Protein AF-A0A453KJK3-F1 (afdb_monomer_lite)

Organism: Aegilops tauschii subsp. strangulata (NCBI:txid200361)

Radius of gyration: 23.53 Å; chains: 1; bounding box: 51×12×73 Å

InterPro domains:
  IPR005513 Late embryogenesis abundant protein, LEA_1 subgroup [PF03760] (10-77)

Foldseek 3Di:
DPPPVVVVLVVVLVVQLVVLVVVLVVQLVVLVVQLVVQCVVCVVPVVSNVVSVVSSVVSNVVSVVSSVVSNVVSVVVSVVVVVVVVVVVVVVVVVVVPPD

Secondary structure (DSSP, 8-state):
--HHHHHHHHHHHHHHHHHHHHHHHHHHHHHHHHHHHHHHHTTT-HHHHHHHHHHHHHHHHHHHHHHHHHHHHHHHHHHHHHHHHHHHHHHHHTTSSS--

Sequence (100 aa):
MQGGESAAGAAKEAGANLGASAWAGKEKTMAAVQEQVEKAKAHDDPAAQAEAEARKEERVIEVEAAKQDAYRHNAAVAKDGRAAAVVKDEKEAAADDEEE

pLDDT: mean 75.15, std 15.57, range [41.44, 93.69]

Structure (mmCIF, N/CA/C/O backbone):
data_AF-A0A453KJK3-F1
#
_entry.id   AF-A0A453KJK3-F1
#
loop_
_atom_site.group_PDB
_atom_site.id
_atom_site.type_symbol
_atom_site.label_atom_id
_atom_site.label_alt_id
_atom_site.label_comp_id
_atom_site.label_asym_id
_atom_site.label_entity_id
_atom_site.label_seq_id
_atom_site.pdbx_PDB_ins_code
_atom_site.Cartn_x
_atom_site.Cartn_y
_atom_site.Cartn_z
_atom_site.occupancy
_atom_site.B_iso_or_equiv
_atom_site.auth_seq_id
_atom_site.auth_comp_id
_atom_site.auth_asym_id
_atom_site.auth_atom_id
_atom_site.pdbx_PDB_model_num
ATOM 1 N N . MET A 1 1 ? 31.753 -3.334 -26.687 1.00 41.44 1 MET A N 1
ATOM 2 C CA . MET A 1 1 ? 31.589 -3.180 -25.222 1.00 41.44 1 MET A CA 1
ATOM 3 C C . MET A 1 1 ? 30.090 -3.104 -24.925 1.00 41.44 1 MET A C 1
ATOM 5 O O . MET A 1 1 ? 29.557 -2.017 -24.913 1.00 41.44 1 MET A O 1
ATOM 9 N N . GLN A 1 2 ? 29.392 -4.236 -24.754 1.00 47.16 2 GLN A N 1
ATOM 10 C CA . GLN A 1 2 ? 27.909 -4.297 -24.718 1.00 47.16 2 GLN A CA 1
ATOM 11 C C . GLN A 1 2 ? 27.319 -4.385 -23.287 1.00 47.16 2 GLN A C 1
ATOM 13 O O . GLN A 1 2 ? 26.112 -4.494 -23.087 1.00 47.16 2 GLN A O 1
ATOM 18 N N . GLY A 1 3 ? 28.178 -4.362 -22.258 1.00 46.53 3 GLY A N 1
ATOM 19 C CA . GLY A 1 3 ? 27.774 -4.520 -20.853 1.00 46.53 3 GLY A CA 1
ATOM 20 C C . GLY A 1 3 ? 27.314 -3.233 -20.155 1.00 46.53 3 GLY A C 1
ATOM 21 O O . GLY A 1 3 ? 26.678 -3.315 -19.107 1.00 46.53 3 GLY A O 1
ATOM 22 N N . GLY A 1 4 ? 27.613 -2.053 -20.714 1.00 46.50 4 GLY A N 1
ATOM 23 C CA . GLY A 1 4 ? 27.320 -0.757 -20.085 1.00 46.50 4 GLY A CA 1
ATOM 24 C C . GLY A 1 4 ? 25.846 -0.347 -20.169 1.00 46.50 4 GLY A C 1
ATOM 25 O O . GLY A 1 4 ? 25.252 0.043 -19.165 1.00 46.50 4 GLY A O 1
ATOM 26 N N . GLU A 1 5 ? 25.224 -0.500 -21.339 1.00 51.28 5 GLU A N 1
ATOM 27 C CA . GLU A 1 5 ? 23.823 -0.104 -21.565 1.00 51.28 5 GLU A CA 1
ATOM 28 C C . GLU A 1 5 ? 22.823 -0.996 -20.817 1.00 51.28 5 GLU A C 1
ATOM 30 O O . GLU A 1 5 ? 21.809 -0.513 -20.309 1.00 51.28 5 GLU A O 1
ATOM 35 N N . SER A 1 6 ? 23.148 -2.282 -20.648 1.00 55.59 6 SER A N 1
ATOM 36 C CA . SER A 1 6 ? 22.312 -3.226 -19.891 1.00 55.59 6 SER A CA 1
ATOM 37 C C . SER A 1 6 ? 22.253 -2.884 -18.394 1.00 55.59 6 SER A C 1
ATOM 39 O O . SER A 1 6 ? 21.204 -3.020 -17.764 1.00 55.59 6 SER A O 1
ATOM 41 N N . ALA A 1 7 ? 23.355 -2.390 -17.818 1.00 57.00 7 ALA A N 1
ATOM 42 C CA . ALA A 1 7 ? 23.410 -1.986 -16.413 1.00 57.00 7 ALA A CA 1
ATOM 43 C C . ALA A 1 7 ? 22.652 -0.671 -16.150 1.00 57.00 7 ALA A C 1
ATOM 45 O O . ALA A 1 7 ? 21.957 -0.545 -15.140 1.00 57.00 7 ALA A O 1
ATOM 46 N N . ALA A 1 8 ? 22.734 0.292 -17.073 1.00 58.00 8 ALA A N 1
ATOM 47 C CA . ALA A 1 8 ? 22.003 1.556 -16.979 1.00 58.00 8 ALA A CA 1
ATOM 48 C C . ALA A 1 8 ? 20.478 1.368 -17.130 1.00 58.00 8 ALA A C 1
ATOM 50 O O . ALA A 1 8 ? 19.706 1.994 -16.399 1.00 58.00 8 ALA A O 1
ATOM 51 N N . GLY A 1 9 ? 20.039 0.469 -18.021 1.00 59.50 9 GLY A N 1
ATOM 52 C CA . GLY A 1 9 ? 18.629 0.083 -18.159 1.00 59.50 9 GLY A CA 1
ATOM 53 C C . GLY A 1 9 ? 18.063 -0.553 -16.885 1.00 59.50 9 GLY A C 1
ATOM 54 O O . GLY A 1 9 ? 17.039 -0.098 -16.372 1.00 59.50 9 GLY A O 1
ATOM 55 N N . ALA A 1 10 ? 18.793 -1.509 -16.301 1.00 60.16 10 ALA A N 1
ATOM 56 C CA . ALA A 1 10 ? 18.405 -2.166 -15.052 1.00 60.16 10 ALA A CA 1
ATOM 57 C C . ALA A 1 10 ? 18.310 -1.188 -13.864 1.00 60.16 10 ALA A C 1
ATOM 59 O O . ALA A 1 10 ? 17.399 -1.291 -13.042 1.00 60.16 10 ALA A O 1
ATOM 60 N N . ALA A 1 11 ? 19.208 -0.200 -13.783 1.00 59.81 11 ALA A N 1
ATOM 61 C CA . ALA A 1 11 ? 19.157 0.839 -12.753 1.00 59.81 11 ALA A CA 1
ATOM 62 C C . ALA A 1 11 ? 17.925 1.757 -12.897 1.00 59.81 11 ALA A C 1
ATOM 64 O O . ALA A 1 11 ? 17.313 2.137 -11.895 1.00 59.81 11 ALA A O 1
ATOM 65 N N . LYS A 1 12 ? 17.523 2.082 -14.134 1.00 64.31 12 LYS A N 1
ATOM 66 C CA . LYS A 1 12 ? 16.337 2.905 -14.421 1.00 64.31 12 LYS A CA 1
ATOM 67 C C . LYS A 1 12 ? 15.036 2.182 -14.058 1.00 64.31 12 LYS A C 1
ATOM 69 O O . LYS A 1 12 ? 14.166 2.775 -13.419 1.00 64.31 12 LYS A O 1
ATOM 74 N N . GLU A 1 13 ? 14.928 0.898 -14.398 1.00 64.31 13 GLU A N 1
ATOM 75 C CA . GLU A 1 13 ? 13.793 0.050 -14.005 1.00 64.31 13 GLU A CA 1
ATOM 76 C C . GLU A 1 13 ? 13.730 -0.164 -12.486 1.00 64.31 13 GLU A C 1
ATOM 78 O O . GLU A 1 13 ? 12.655 -0.071 -11.888 1.00 64.31 13 GLU A O 1
ATOM 83 N N . ALA A 1 14 ? 14.876 -0.386 -11.832 1.00 62.56 14 ALA A N 1
ATOM 84 C CA . ALA A 1 14 ? 14.945 -0.506 -10.378 1.00 62.56 14 ALA A CA 1
ATOM 85 C C . ALA A 1 14 ? 14.470 0.780 -9.677 1.00 62.56 14 ALA A C 1
ATOM 87 O O . ALA A 1 14 ? 13.676 0.706 -8.740 1.00 62.56 14 ALA A O 1
ATOM 88 N N . GLY A 1 15 ? 14.878 1.959 -10.162 1.00 63.53 15 GLY A N 1
ATOM 89 C CA . GLY A 1 15 ? 14.425 3.251 -9.636 1.00 63.53 15 GLY A CA 1
ATOM 90 C C . GLY A 1 15 ? 12.912 3.468 -9.759 1.00 63.53 15 GLY A C 1
ATOM 91 O O . GLY A 1 15 ? 12.265 3.871 -8.791 1.00 63.53 15 GLY A O 1
ATOM 92 N N . ALA A 1 16 ? 12.324 3.139 -10.913 1.00 67.69 16 ALA A N 1
ATOM 93 C CA . ALA A 1 16 ? 10.881 3.266 -11.135 1.00 67.69 16 ALA A CA 1
ATOM 94 C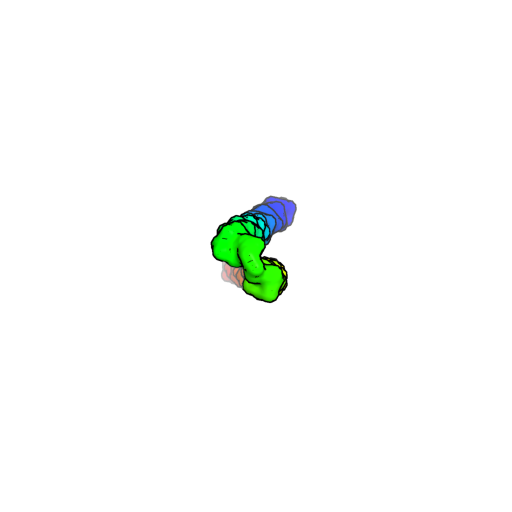 C . ALA A 1 16 ? 10.062 2.329 -10.220 1.00 67.69 16 ALA A C 1
ATOM 96 O O . ALA A 1 16 ? 9.045 2.726 -9.646 1.00 67.69 16 ALA A O 1
ATOM 97 N N . ASN A 1 17 ? 10.544 1.103 -10.009 1.00 71.38 17 ASN A N 1
ATOM 98 C CA . ASN A 1 17 ? 9.909 0.122 -9.126 1.00 71.38 17 ASN A CA 1
ATOM 99 C C . ASN A 1 17 ? 10.064 0.464 -7.629 1.00 71.38 17 ASN A C 1
ATOM 101 O O . ASN A 1 17 ? 9.167 0.185 -6.824 1.00 71.38 17 ASN A O 1
ATOM 105 N N . LEU A 1 18 ? 11.171 1.111 -7.244 1.00 73.88 18 LEU A N 1
ATOM 106 C CA . LEU A 1 18 ? 11.369 1.643 -5.893 1.00 73.88 18 LEU A CA 1
ATOM 107 C C . LEU A 1 18 ? 10.375 2.767 -5.573 1.00 73.88 18 LEU A C 1
ATOM 109 O O . LEU A 1 18 ? 9.824 2.783 -4.472 1.00 73.88 18 LEU A O 1
ATOM 113 N N . GLY A 1 19 ? 10.074 3.645 -6.536 1.00 76.19 19 GLY A N 1
ATOM 114 C CA . GLY A 1 19 ? 9.051 4.686 -6.384 1.00 76.19 19 GLY A CA 1
ATOM 115 C C . GLY A 1 19 ? 7.661 4.113 -6.083 1.00 76.19 19 GLY A C 1
ATOM 116 O O . GLY A 1 19 ? 7.007 4.541 -5.131 1.00 76.19 19 GLY A O 1
ATOM 117 N N . ALA A 1 20 ? 7.246 3.079 -6.822 1.00 76.94 20 ALA A N 1
ATOM 118 C CA . ALA A 1 20 ? 5.972 2.390 -6.591 1.00 76.94 20 ALA A CA 1
ATOM 119 C C . ALA A 1 20 ? 5.910 1.715 -5.208 1.00 76.94 20 ALA A C 1
ATOM 121 O O . ALA A 1 20 ? 4.886 1.759 -4.525 1.00 76.94 20 ALA A O 1
ATOM 122 N N . SER A 1 21 ? 7.018 1.121 -4.756 1.00 75.19 21 SER A N 1
ATOM 123 C CA . SER A 1 21 ? 7.102 0.524 -3.418 1.00 75.19 21 SER A CA 1
ATOM 124 C C . SER A 1 21 ? 7.057 1.566 -2.298 1.00 75.19 21 SER A C 1
ATOM 126 O O . SER A 1 21 ? 6.389 1.335 -1.291 1.00 75.19 21 SER A O 1
ATOM 128 N N . ALA A 1 22 ? 7.726 2.709 -2.467 1.00 82.19 22 ALA A N 1
ATOM 129 C CA . ALA A 1 22 ? 7.705 3.802 -1.498 1.00 82.19 22 ALA A CA 1
ATOM 130 C C . ALA A 1 22 ? 6.305 4.427 -1.371 1.00 82.19 22 ALA A C 1
ATOM 132 O O . ALA A 1 22 ? 5.831 4.642 -0.255 1.00 82.19 22 ALA A O 1
ATOM 133 N N . TRP A 1 23 ? 5.614 4.650 -2.496 1.00 85.38 23 TRP A N 1
ATOM 134 C CA . TRP A 1 23 ? 4.223 5.111 -2.496 1.00 85.38 23 TRP A CA 1
ATOM 135 C C . TRP A 1 23 ? 3.306 4.115 -1.778 1.00 85.38 23 TRP A C 1
ATOM 137 O O . TRP A 1 23 ? 2.604 4.492 -0.841 1.00 85.38 23 TRP A O 1
ATOM 147 N N . ALA A 1 24 ? 3.398 2.828 -2.123 1.00 81.56 24 ALA A N 1
ATOM 148 C CA . ALA A 1 24 ? 2.595 1.794 -1.481 1.00 81.56 24 ALA A CA 1
ATOM 149 C C . ALA A 1 24 ? 2.862 1.690 0.032 1.00 81.56 24 ALA A C 1
ATOM 151 O O . ALA A 1 24 ? 1.933 1.547 0.823 1.00 81.56 24 ALA A O 1
ATOM 152 N N . GLY A 1 25 ? 4.123 1.800 0.459 1.00 83.44 25 GLY A N 1
ATOM 153 C CA . GLY A 1 25 ? 4.487 1.801 1.879 1.00 83.44 25 GLY A CA 1
ATOM 154 C C . GLY A 1 25 ? 3.900 2.990 2.648 1.00 83.44 25 GLY A C 1
ATOM 155 O O . GLY A 1 25 ? 3.391 2.818 3.761 1.00 83.44 25 GLY A O 1
ATOM 156 N N . LYS A 1 26 ? 3.908 4.184 2.038 1.00 90.38 26 LYS A N 1
ATOM 157 C CA . LYS A 1 26 ? 3.278 5.381 2.607 1.00 90.38 26 LYS A CA 1
ATOM 158 C C . LYS A 1 26 ? 1.766 5.202 2.741 1.00 90.38 26 LYS A C 1
ATOM 160 O O . LYS A 1 26 ? 1.229 5.460 3.814 1.00 90.38 26 LYS A O 1
ATOM 165 N N . GLU A 1 27 ? 1.083 4.758 1.689 1.00 88.38 27 GLU A N 1
ATOM 166 C CA . GLU A 1 27 ? -0.380 4.633 1.699 1.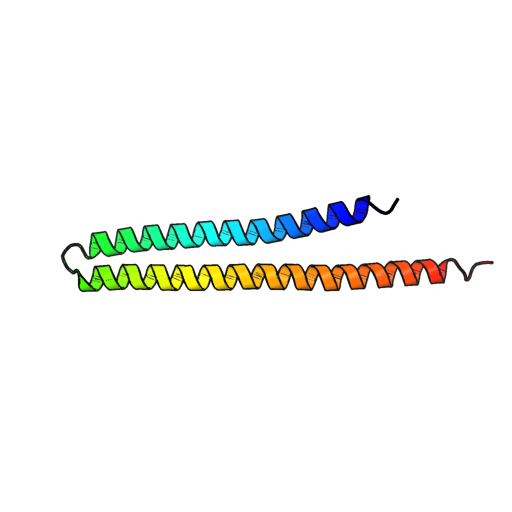00 88.38 27 GLU A CA 1
ATOM 167 C C . GLU A 1 27 ? -0.869 3.575 2.694 1.00 88.38 27 GLU A C 1
ATOM 169 O O . GLU A 1 27 ? -1.817 3.825 3.437 1.00 88.38 27 GLU A O 1
ATOM 174 N N . LYS A 1 28 ? -0.164 2.441 2.815 1.00 88.44 28 LYS A N 1
ATOM 175 C CA . LYS A 1 28 ? -0.454 1.440 3.857 1.00 88.44 28 LYS A CA 1
ATOM 176 C C . LYS A 1 28 ? -0.303 2.018 5.266 1.00 88.44 28 LYS A C 1
ATOM 178 O O . LYS A 1 28 ? -1.149 1.781 6.125 1.00 88.44 28 LYS A O 1
ATOM 183 N N . THR A 1 29 ? 0.749 2.805 5.502 1.00 89.69 29 THR A N 1
ATOM 184 C CA . THR A 1 29 ? 0.956 3.485 6.791 1.00 89.69 29 THR A CA 1
ATOM 185 C C . THR A 1 29 ? -0.161 4.490 7.076 1.00 89.69 29 THR A C 1
ATOM 187 O O . THR A 1 29 ? -0.691 4.515 8.183 1.00 89.69 29 THR A O 1
ATOM 190 N N . MET A 1 30 ? -0.570 5.280 6.078 1.00 90.88 30 MET A N 1
ATOM 191 C CA . MET A 1 30 ? -1.687 6.222 6.211 1.00 90.88 30 MET A CA 1
ATOM 192 C C . MET A 1 30 ? -2.999 5.506 6.542 1.00 90.88 30 MET A C 1
ATOM 194 O O . MET A 1 30 ? -3.716 5.947 7.436 1.00 90.88 30 MET A O 1
ATOM 198 N N . ALA A 1 31 ? -3.288 4.384 5.879 1.00 88.19 31 ALA A N 1
ATOM 199 C CA . ALA A 1 31 ? -4.469 3.570 6.160 1.00 88.19 31 ALA A CA 1
ATOM 200 C C . ALA A 1 31 ? -4.467 3.027 7.598 1.00 88.19 31 ALA A C 1
ATOM 202 O O . ALA A 1 31 ? -5.484 3.099 8.280 1.00 88.19 31 ALA A O 1
ATOM 203 N N . ALA A 1 32 ? -3.319 2.549 8.088 1.00 88.94 32 ALA A N 1
ATOM 204 C CA . ALA A 1 32 ? -3.185 2.076 9.465 1.00 88.94 32 ALA A CA 1
ATOM 205 C C . ALA A 1 32 ? -3.359 3.206 10.494 1.00 88.94 32 ALA A C 1
ATOM 207 O O . ALA A 1 32 ? -4.024 3.027 11.507 1.00 88.94 32 ALA A O 1
ATOM 208 N N . VAL A 1 33 ? -2.802 4.395 10.241 1.00 93.06 33 VAL A N 1
ATOM 209 C CA . VAL A 1 33 ? -3.019 5.555 11.123 1.00 93.06 33 VAL A CA 1
ATOM 210 C C . VAL A 1 33 ? -4.493 5.961 11.130 1.00 93.06 33 VAL A C 1
ATOM 212 O O . VAL A 1 33 ? -5.039 6.268 12.187 1.00 93.06 33 VAL A O 1
ATOM 215 N N . GLN A 1 34 ? -5.147 5.938 9.970 1.00 88.94 34 GLN A N 1
ATOM 216 C CA . GLN A 1 34 ? -6.559 6.283 9.840 1.00 88.94 34 GLN A CA 1
ATOM 217 C C . GLN A 1 34 ? -7.457 5.305 10.608 1.00 88.94 34 GLN A C 1
ATOM 219 O O . GLN A 1 34 ? -8.283 5.757 11.393 1.00 88.94 34 GLN A O 1
ATOM 224 N N . GLU A 1 35 ? -7.216 3.999 10.475 1.00 91.75 35 GLU A N 1
ATOM 225 C CA . GLU A 1 35 ? -7.876 2.946 11.258 1.00 91.75 35 GLU A CA 1
ATOM 226 C C . GLU A 1 35 ? -7.757 3.210 12.763 1.00 91.75 35 GLU A C 1
ATOM 228 O O . GLU A 1 35 ? -8.756 3.208 13.475 1.00 91.75 35 GLU A O 1
ATOM 233 N N . GLN A 1 36 ? -6.548 3.496 13.254 1.00 91.19 36 GLN A N 1
ATOM 234 C CA . GLN A 1 36 ? -6.316 3.749 14.678 1.00 91.19 36 GLN A CA 1
ATOM 235 C C . GLN A 1 36 ? -7.082 4.980 15.178 1.00 91.19 36 GLN A C 1
ATOM 237 O O . GLN A 1 36 ? -7.623 4.966 16.283 1.00 91.19 36 GLN A O 1
ATOM 242 N N . VAL A 1 37 ? -7.152 6.040 14.368 1.00 92.69 37 VAL A N 1
ATOM 243 C CA . VAL A 1 37 ? -7.926 7.246 14.693 1.00 92.69 37 VAL A CA 1
ATOM 244 C C . VAL A 1 37 ? -9.428 6.955 14.687 1.00 92.69 37 VAL A C 1
ATOM 246 O O . VAL A 1 37 ? -10.133 7.388 15.599 1.00 92.69 37 VAL A O 1
ATOM 249 N N . GLU A 1 38 ? -9.929 6.221 13.693 1.00 87.75 38 GLU A N 1
ATOM 250 C CA . GLU A 1 38 ? -11.344 5.849 13.604 1.00 87.75 38 GLU A CA 1
ATOM 251 C C . GLU A 1 38 ? -11.753 4.926 14.757 1.00 87.75 38 GLU A C 1
ATOM 253 O O . GLU A 1 38 ? -12.757 5.198 15.415 1.00 87.75 38 GLU A O 1
ATOM 258 N N . LYS A 1 39 ? -10.933 3.923 15.093 1.00 88.12 39 LYS A N 1
ATOM 259 C CA . LYS A 1 39 ? -11.147 3.042 16.250 1.00 88.12 39 LYS A CA 1
ATOM 260 C C . LYS A 1 39 ? -11.132 3.808 17.570 1.00 88.12 39 LYS A C 1
ATOM 262 O O . LYS A 1 39 ? -12.005 3.595 18.405 1.00 88.12 39 LYS A O 1
ATOM 267 N N . ALA A 1 40 ? -10.194 4.741 17.749 1.00 90.38 40 ALA A N 1
ATOM 268 C CA . ALA A 1 40 ? -10.146 5.587 18.942 1.00 90.38 40 ALA A CA 1
ATOM 269 C C . ALA A 1 40 ? -11.381 6.497 19.068 1.00 90.38 40 ALA A C 1
ATOM 271 O O . ALA A 1 40 ? -11.859 6.748 20.171 1.00 90.38 40 ALA A O 1
ATOM 272 N N . LYS A 1 41 ? -11.922 6.981 17.944 1.00 88.19 41 LYS A N 1
ATOM 273 C CA . LYS A 1 41 ? -13.153 7.781 17.920 1.00 88.19 41 LYS A CA 1
ATOM 274 C C . LYS A 1 41 ? -14.404 6.931 18.174 1.00 88.19 41 LYS A C 1
ATOM 276 O O . LYS A 1 41 ? -15.350 7.417 18.785 1.00 88.19 41 LYS A O 1
ATOM 281 N N . ALA A 1 42 ? -14.390 5.678 17.731 1.00 88.06 42 ALA A N 1
ATOM 282 C CA . ALA A 1 42 ? -15.459 4.697 17.884 1.00 88.06 42 ALA A CA 1
ATOM 283 C C . ALA A 1 42 ? -15.240 3.751 19.081 1.00 88.06 42 ALA A C 1
ATOM 285 O O . ALA A 1 42 ? -15.624 2.583 19.033 1.00 88.06 42 ALA A O 1
ATOM 286 N N . HIS A 1 43 ? -14.600 4.224 20.156 1.00 81.88 43 HIS A N 1
ATOM 287 C CA . HIS A 1 43 ? -14.140 3.341 21.235 1.00 81.88 43 HIS A CA 1
ATOM 288 C C . HIS A 1 43 ? -15.258 2.533 21.923 1.00 81.88 43 HIS A C 1
ATOM 290 O O . HIS A 1 43 ? -14.995 1.428 22.389 1.00 81.88 43 HIS A O 1
ATOM 296 N N . ASP A 1 44 ? -16.494 3.040 21.919 1.00 89.69 44 ASP A N 1
ATOM 297 C CA . ASP A 1 44 ? -17.668 2.372 22.495 1.00 89.69 44 ASP A CA 1
ATOM 298 C C . ASP A 1 44 ? -18.476 1.538 21.485 1.00 89.69 44 ASP A C 1
ATOM 300 O O . ASP A 1 44 ? -19.415 0.847 21.878 1.00 89.69 44 ASP A O 1
ATOM 304 N N . ASP A 1 45 ? -18.147 1.598 20.190 1.00 91.56 45 ASP A N 1
ATOM 305 C CA . ASP A 1 45 ? -18.921 0.950 19.128 1.00 91.56 45 ASP A CA 1
ATOM 306 C C . ASP A 1 45 ? -18.081 -0.116 18.395 1.00 91.56 45 ASP A C 1
ATOM 308 O O . ASP A 1 45 ? -17.283 0.200 17.505 1.00 91.56 45 ASP A O 1
ATOM 312 N N . PRO A 1 46 ? -18.231 -1.405 18.755 1.00 89.25 46 PRO A N 1
ATOM 313 C CA . PRO A 1 46 ? -17.437 -2.478 18.163 1.00 89.25 46 PRO A CA 1
ATOM 314 C C . PRO A 1 46 ? -17.750 -2.713 16.678 1.00 89.25 46 PRO A C 1
ATOM 316 O O . PRO A 1 46 ? -16.885 -3.198 15.949 1.00 89.25 46 PRO A O 1
ATOM 319 N N . ALA A 1 47 ? -18.952 -2.363 16.205 1.00 92.88 47 ALA A N 1
ATOM 320 C CA . ALA A 1 47 ? -19.307 -2.498 14.794 1.00 92.88 47 ALA A CA 1
ATOM 321 C C . ALA A 1 47 ? -18.566 -1.457 13.942 1.00 92.88 47 ALA A C 1
ATOM 323 O O . ALA A 1 47 ? -17.990 -1.797 12.910 1.00 92.88 47 ALA A O 1
ATOM 324 N N . ALA A 1 48 ? -18.491 -0.215 14.417 1.00 88.31 48 ALA A N 1
ATOM 325 C CA . ALA A 1 48 ? -17.726 0.847 13.778 1.00 88.31 48 ALA A CA 1
ATOM 326 C C . ALA A 1 48 ? -16.210 0.571 13.794 1.00 88.31 48 ALA A C 1
ATOM 328 O O . ALA A 1 48 ? -15.513 0.905 12.836 1.00 88.31 48 ALA A O 1
ATOM 329 N N . GLN A 1 49 ? -15.685 -0.088 14.834 1.00 87.12 49 GLN A N 1
ATOM 330 C CA . GLN A 1 49 ? -14.285 -0.537 14.847 1.00 87.12 49 GLN A CA 1
ATOM 331 C C . GLN A 1 49 ? -14.005 -1.617 13.795 1.00 87.12 49 GLN A C 1
ATOM 333 O O . GLN A 1 49 ? -12.961 -1.567 13.141 1.00 87.12 49 GLN A O 1
ATOM 338 N N . ALA A 1 50 ? -14.927 -2.567 13.614 1.00 90.69 50 ALA A N 1
ATOM 339 C CA . ALA A 1 50 ? -14.822 -3.584 12.571 1.00 90.69 50 ALA A CA 1
ATOM 340 C C . ALA A 1 50 ? -14.902 -2.967 11.164 1.00 90.69 50 ALA A C 1
ATOM 342 O O . ALA A 1 50 ? -14.165 -3.372 10.269 1.00 90.69 50 ALA A O 1
ATOM 343 N N . GLU A 1 51 ? -15.735 -1.942 10.973 1.00 91.38 51 GLU A N 1
ATOM 344 C CA . GLU A 1 51 ? -15.809 -1.210 9.706 1.00 91.38 51 GLU A CA 1
ATOM 345 C C . GLU A 1 51 ? -14.506 -0.450 9.397 1.00 91.38 51 GLU A C 1
ATOM 347 O O . GLU A 1 51 ? -14.030 -0.475 8.262 1.00 91.38 51 GLU A O 1
ATOM 352 N N . ALA A 1 52 ? -13.886 0.180 10.401 1.00 89.00 52 ALA A N 1
ATOM 353 C CA . ALA A 1 52 ? -12.587 0.840 10.243 1.00 89.00 52 ALA A CA 1
ATOM 354 C C . ALA A 1 52 ? -11.474 -0.148 9.838 1.00 89.00 52 ALA A C 1
ATOM 356 O O . ALA A 1 52 ? -10.608 0.177 9.023 1.00 89.00 52 ALA A O 1
ATOM 357 N N . GLU A 1 53 ? -11.512 -1.370 10.374 1.00 89.56 53 GLU A N 1
ATOM 358 C CA . GLU A 1 53 ? -10.588 -2.441 9.995 1.00 89.56 53 GLU A CA 1
ATOM 359 C C . GLU A 1 53 ? -10.821 -2.912 8.555 1.00 89.56 53 GLU A C 1
ATOM 361 O O . GLU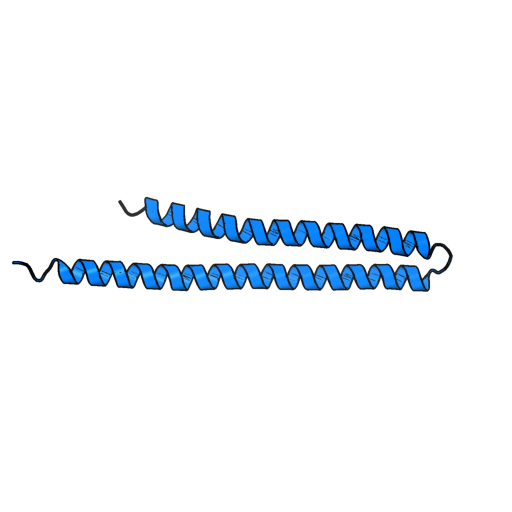 A 1 53 ? -9.874 -2.943 7.767 1.00 89.56 53 GLU A O 1
ATOM 366 N N . ALA A 1 54 ? -12.080 -3.148 8.172 1.00 92.12 54 ALA A N 1
ATOM 367 C CA . ALA A 1 54 ? -12.441 -3.525 6.808 1.00 92.12 54 ALA A CA 1
ATOM 368 C C . ALA A 1 54 ? -12.001 -2.468 5.775 1.00 92.12 54 ALA A C 1
ATOM 370 O O . ALA A 1 54 ? -11.408 -2.806 4.751 1.00 92.12 54 ALA A O 1
ATOM 371 N N . ARG A 1 55 ? -12.194 -1.172 6.066 1.00 89.31 55 ARG A N 1
ATOM 372 C CA . ARG A 1 55 ? -11.745 -0.073 5.185 1.00 89.31 55 ARG A CA 1
ATOM 373 C C . ARG A 1 55 ? -10.232 -0.032 5.005 1.00 89.31 55 ARG A C 1
ATOM 375 O O . ARG A 1 55 ? -9.736 0.277 3.920 1.00 89.31 55 ARG A O 1
ATOM 382 N N . LYS A 1 56 ? -9.474 -0.312 6.066 1.00 93.69 56 LYS A N 1
ATOM 383 C CA . LYS A 1 56 ? -8.017 -0.427 5.967 1.00 93.69 56 LYS A CA 1
ATOM 384 C C . LYS A 1 56 ? -7.632 -1.607 5.081 1.00 93.69 56 LYS A C 1
ATOM 386 O O . LYS A 1 56 ? -6.745 -1.440 4.248 1.00 93.69 56 LYS A O 1
ATOM 391 N N . GLU A 1 57 ? -8.262 -2.769 5.246 1.00 92.38 57 GLU A N 1
ATOM 392 C CA . GLU A 1 57 ? -7.984 -3.945 4.412 1.00 92.38 57 GLU A CA 1
ATOM 393 C C . GLU A 1 57 ? -8.276 -3.678 2.932 1.00 92.38 57 GLU A C 1
ATOM 395 O O . GLU A 1 57 ? -7.412 -3.938 2.093 1.00 92.38 57 GLU A O 1
ATOM 400 N N . GLU A 1 58 ? -9.418 -3.063 2.612 1.00 91.88 58 GLU A N 1
ATOM 401 C CA . GLU A 1 58 ? -9.738 -2.634 1.244 1.00 91.88 58 GLU A CA 1
ATOM 402 C C . GLU A 1 58 ? -8.657 -1.709 0.679 1.00 91.88 58 GLU A C 1
ATOM 404 O O . GLU A 1 58 ? -8.111 -1.966 -0.396 1.00 91.88 58 GLU A O 1
ATOM 409 N N . ARG A 1 59 ? -8.257 -0.681 1.438 1.00 88.50 59 ARG A N 1
ATOM 410 C CA . ARG A 1 59 ? -7.206 0.247 1.002 1.00 88.50 59 ARG A CA 1
ATOM 411 C C . ARG A 1 59 ? -5.859 -0.446 0.804 1.00 88.50 59 ARG A C 1
ATOM 413 O O . ARG A 1 59 ? -5.118 -0.094 -0.112 1.00 88.50 59 ARG A O 1
ATOM 420 N N . VAL A 1 60 ? -5.516 -1.430 1.634 1.00 88.56 60 VAL A N 1
ATOM 421 C CA . VAL A 1 60 ? -4.298 -2.228 1.445 1.00 88.56 60 VAL A CA 1
ATOM 422 C C . VAL A 1 60 ? -4.371 -3.004 0.131 1.00 88.56 60 VAL A C 1
ATOM 424 O O . VAL A 1 60 ? -3.410 -2.946 -0.636 1.00 88.56 60 VAL A O 1
ATOM 427 N N . ILE A 1 61 ? -5.492 -3.671 -0.157 1.00 92.81 61 ILE A N 1
ATOM 428 C CA . ILE A 1 61 ? -5.696 -4.436 -1.396 1.00 92.81 61 ILE A CA 1
ATOM 429 C C . ILE A 1 61 ? -5.578 -3.524 -2.624 1.00 92.81 61 ILE A C 1
ATOM 431 O O . ILE A 1 61 ? -4.841 -3.849 -3.557 1.00 92.81 61 ILE A O 1
ATOM 435 N N . GLU A 1 62 ? -6.236 -2.363 -2.610 1.00 89.06 62 GLU A N 1
ATOM 436 C CA . GLU A 1 62 ? -6.159 -1.374 -3.694 1.00 89.06 62 GLU A CA 1
ATOM 437 C C . GLU A 1 62 ? -4.721 -0.910 -3.945 1.00 89.06 62 GLU A C 1
ATOM 439 O O . GLU A 1 62 ? -4.248 -0.885 -5.083 1.00 89.06 62 GLU A O 1
ATOM 444 N N . VAL A 1 63 ? -3.993 -0.586 -2.875 1.00 87.38 63 VAL A N 1
ATOM 445 C CA . VAL A 1 63 ? -2.598 -0.144 -2.958 1.00 87.38 63 VAL A CA 1
ATOM 446 C C . VAL A 1 63 ? -1.694 -1.252 -3.504 1.00 87.38 63 VAL A C 1
ATOM 448 O O . VAL A 1 63 ? -0.777 -0.974 -4.279 1.00 87.38 63 VAL A O 1
ATOM 451 N N . GLU A 1 64 ? -1.926 -2.513 -3.134 1.00 88.94 64 GLU A N 1
ATOM 452 C CA . GLU A 1 64 ? -1.166 -3.639 -3.683 1.00 88.94 64 GLU A CA 1
ATOM 453 C C . GLU A 1 64 ? -1.471 -3.892 -5.158 1.00 88.94 64 GLU A C 1
ATOM 455 O O . GLU A 1 64 ? -0.543 -4.147 -5.932 1.00 88.94 64 GLU A O 1
ATOM 460 N N . ALA A 1 65 ? -2.734 -3.766 -5.565 1.00 90.50 65 ALA A N 1
ATOM 461 C CA . ALA A 1 65 ? -3.133 -3.862 -6.963 1.00 90.50 65 ALA A CA 1
ATOM 462 C C . ALA A 1 65 ? -2.477 -2.752 -7.801 1.00 90.50 65 ALA A C 1
ATOM 464 O O . ALA A 1 65 ? -1.848 -3.044 -8.818 1.00 90.50 65 ALA A O 1
ATOM 465 N N . ALA A 1 66 ? -2.525 -1.503 -7.328 1.00 81.94 66 ALA A N 1
ATOM 466 C CA . ALA A 1 66 ? -1.884 -0.361 -7.978 1.00 81.94 66 ALA A CA 1
ATOM 467 C C . ALA A 1 66 ? -0.357 -0.509 -8.044 1.00 81.94 66 ALA A C 1
ATOM 469 O O . ALA A 1 66 ? 0.260 -0.201 -9.064 1.00 81.94 66 ALA A O 1
ATOM 470 N N . LYS A 1 67 ? 0.269 -1.044 -6.985 1.00 88.12 67 LYS A N 1
ATOM 471 C CA . LYS A 1 67 ? 1.689 -1.400 -7.012 1.00 88.12 67 LYS A CA 1
ATOM 472 C C . LYS A 1 67 ? 1.948 -2.398 -8.139 1.00 88.12 67 LYS A C 1
ATOM 474 O O . LYS A 1 67 ? 2.787 -2.124 -8.987 1.00 88.12 67 LYS A O 1
ATOM 479 N N . GLN A 1 68 ? 1.246 -3.531 -8.181 1.00 88.75 68 GLN A N 1
ATOM 480 C CA . GLN A 1 68 ? 1.459 -4.539 -9.228 1.00 88.75 68 GLN A CA 1
ATOM 481 C C . GLN A 1 68 ? 1.239 -3.985 -10.639 1.00 88.75 68 GLN A C 1
ATOM 483 O O . GLN A 1 68 ? 2.005 -4.326 -11.542 1.00 88.75 68 GLN A O 1
ATOM 488 N N . ASP A 1 69 ? 0.238 -3.128 -10.823 1.00 85.38 69 ASP A N 1
ATOM 489 C CA . ASP A 1 69 ? -0.012 -2.451 -12.093 1.00 85.38 69 ASP A CA 1
ATOM 490 C C . ASP A 1 69 ? 1.175 -1.570 -12.507 1.00 85.38 69 ASP A C 1
ATOM 492 O O . ASP A 1 69 ? 1.700 -1.725 -13.609 1.00 85.38 69 ASP A O 1
ATOM 496 N N . ALA A 1 70 ? 1.718 -0.768 -11.584 1.00 81.12 70 ALA A N 1
ATOM 497 C CA . ALA A 1 70 ? 2.911 0.040 -11.833 1.00 81.12 70 ALA A CA 1
ATOM 498 C C . ALA A 1 70 ? 4.135 -0.812 -12.220 1.00 81.12 70 ALA A C 1
ATOM 500 O O . ALA A 1 70 ? 4.875 -0.446 -13.132 1.00 81.12 70 ALA A O 1
ATOM 501 N N . TYR A 1 71 ? 4.335 -1.976 -11.589 1.00 81.69 71 TYR A N 1
ATOM 502 C CA . TYR A 1 71 ? 5.397 -2.913 -11.988 1.00 81.69 71 TYR A CA 1
ATOM 503 C C . TYR A 1 71 ? 5.183 -3.449 -13.411 1.00 81.69 71 TYR A C 1
ATOM 505 O O . TYR A 1 71 ? 6.136 -3.519 -14.190 1.00 81.69 71 TYR A O 1
ATOM 513 N N . ARG A 1 72 ? 3.947 -3.818 -13.772 1.00 84.75 72 ARG A N 1
ATOM 514 C CA . ARG A 1 72 ? 3.614 -4.303 -15.124 1.00 84.75 72 ARG A CA 1
ATOM 515 C C . ARG A 1 72 ? 3.804 -3.208 -16.169 1.00 84.75 72 ARG A C 1
ATOM 517 O O . ARG A 1 72 ? 4.394 -3.476 -17.212 1.00 84.75 72 ARG A O 1
ATOM 524 N N . HIS A 1 73 ? 3.365 -1.989 -15.869 1.00 79.94 73 HIS A N 1
ATOM 525 C CA . HIS A 1 73 ? 3.545 -0.822 -16.725 1.00 79.94 73 HIS A CA 1
ATOM 526 C C . HIS A 1 73 ? 5.031 -0.507 -16.937 1.00 79.94 73 HIS A C 1
ATOM 528 O O . HIS A 1 73 ? 5.477 -0.407 -18.077 1.00 79.94 73 HIS A O 1
ATOM 534 N N . ASN A 1 74 ? 5.828 -0.435 -15.864 1.00 78.31 74 ASN A N 1
ATOM 535 C CA . ASN A 1 74 ? 7.269 -0.188 -15.964 1.00 78.31 74 ASN A CA 1
ATOM 536 C C . ASN A 1 74 ? 7.972 -1.261 -16.811 1.00 78.31 74 ASN A C 1
ATOM 538 O O . ASN A 1 74 ? 8.801 -0.926 -17.655 1.00 78.31 74 ASN A O 1
ATOM 542 N N . ALA A 1 75 ? 7.596 -2.533 -16.641 1.00 79.88 75 ALA A N 1
ATOM 543 C CA . ALA A 1 75 ? 8.134 -3.635 -17.436 1.00 79.88 75 ALA A CA 1
ATOM 544 C C . ALA A 1 75 ? 7.711 -3.577 -18.917 1.00 79.88 75 ALA A C 1
ATOM 546 O O . ALA A 1 75 ? 8.489 -3.959 -19.790 1.00 79.88 75 ALA A O 1
ATOM 547 N N . ALA A 1 76 ? 6.492 -3.122 -19.224 1.00 78.38 76 ALA A N 1
ATOM 548 C CA . ALA A 1 76 ? 6.036 -2.924 -20.601 1.00 78.38 76 ALA A CA 1
ATOM 549 C C . ALA A 1 76 ? 6.805 -1.779 -21.280 1.00 78.38 76 ALA A C 1
ATOM 551 O O . ALA A 1 76 ? 7.378 -1.971 -22.350 1.00 78.38 76 ALA A O 1
ATOM 552 N N . VAL A 1 77 ? 6.930 -0.635 -20.601 1.00 74.81 77 VAL A N 1
ATOM 553 C CA . VAL A 1 77 ? 7.696 0.523 -21.088 1.00 74.81 77 VAL A CA 1
ATOM 554 C C . VAL A 1 77 ? 9.172 0.175 -21.304 1.00 74.81 77 VAL A C 1
ATOM 556 O O . VAL A 1 77 ? 9.773 0.632 -22.275 1.00 74.81 77 VAL A O 1
ATOM 559 N N . ALA A 1 78 ? 9.768 -0.658 -20.448 1.00 72.44 78 ALA A N 1
ATOM 560 C CA . ALA A 1 78 ? 11.141 -1.122 -20.636 1.00 72.44 78 ALA A CA 1
ATOM 561 C C . ALA A 1 78 ? 11.313 -1.982 -21.900 1.00 72.44 78 ALA A C 1
ATOM 563 O O . ALA A 1 78 ? 12.306 -1.837 -22.615 1.00 72.44 78 ALA A O 1
ATOM 564 N N . LYS A 1 79 ? 10.338 -2.845 -22.214 1.00 71.88 79 LYS A N 1
ATOM 565 C CA . LYS A 1 79 ? 10.348 -3.663 -23.438 1.00 71.88 79 LYS A CA 1
ATOM 566 C C . LYS A 1 79 ? 10.191 -2.810 -24.694 1.00 71.88 79 LYS A C 1
ATOM 568 O O . LYS A 1 79 ? 10.966 -2.992 -25.630 1.00 71.88 79 LYS A O 1
ATOM 573 N N . ASP A 1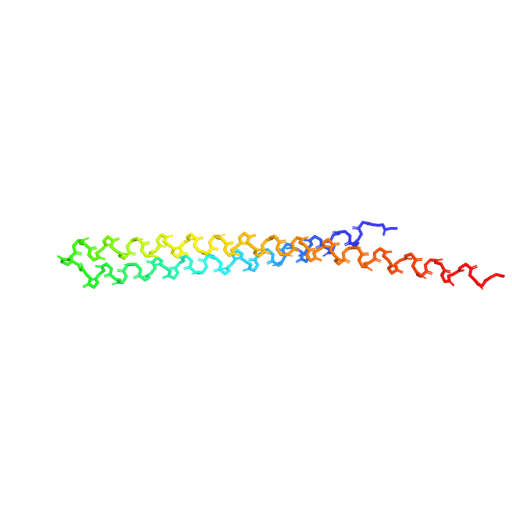 80 ? 9.263 -1.857 -24.684 1.00 67.81 80 ASP A N 1
ATOM 574 C CA . ASP A 1 80 ? 9.033 -0.954 -25.817 1.00 67.81 80 ASP A CA 1
ATOM 575 C C . ASP A 1 80 ? 10.219 -0.003 -26.027 1.00 67.81 80 ASP A C 1
ATOM 577 O O . ASP A 1 80 ? 10.672 0.200 -27.153 1.00 67.81 80 ASP A O 1
ATOM 581 N N . GLY A 1 81 ? 10.799 0.520 -24.942 1.00 60.59 81 GLY A N 1
ATOM 582 C CA . GLY A 1 81 ? 12.006 1.346 -24.992 1.00 60.59 81 GLY A CA 1
ATOM 583 C C . GLY A 1 81 ? 13.229 0.589 -25.516 1.00 60.59 81 GLY A C 1
ATOM 584 O O . GLY A 1 81 ? 14.012 1.145 -26.284 1.00 60.59 81 GLY A O 1
ATOM 585 N N . ARG A 1 82 ? 13.374 -0.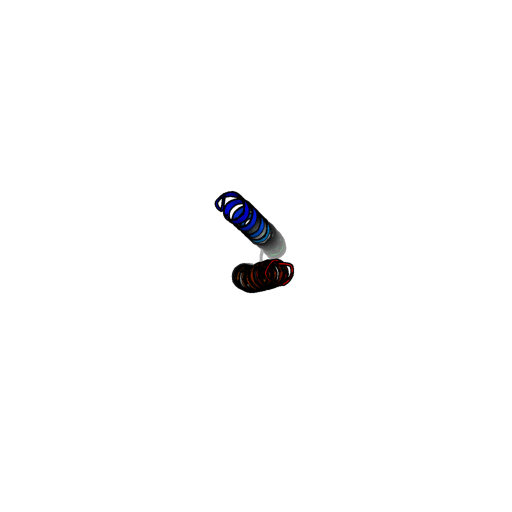695 -25.161 1.00 61.03 82 ARG A N 1
ATOM 586 C CA . ARG A 1 82 ? 14.426 -1.568 -25.700 1.00 61.03 82 ARG A CA 1
ATOM 587 C C . ARG A 1 82 ? 14.205 -1.874 -27.182 1.00 61.03 82 ARG A C 1
ATOM 589 O O . ARG A 1 82 ? 15.164 -1.845 -27.943 1.00 61.03 82 ARG A O 1
ATOM 596 N N . ALA A 1 83 ? 12.966 -2.132 -27.600 1.00 57.03 83 ALA A N 1
ATOM 597 C CA . ALA A 1 83 ? 12.638 -2.346 -29.008 1.00 57.03 83 ALA A CA 1
ATOM 598 C C . ALA A 1 83 ? 12.917 -1.091 -29.856 1.00 57.03 83 ALA A C 1
ATOM 600 O O . ALA A 1 83 ? 13.491 -1.192 -30.935 1.00 57.03 83 ALA A O 1
ATOM 601 N N . ALA A 1 84 ? 12.596 0.099 -29.340 1.00 56.62 84 ALA A N 1
ATOM 602 C CA . ALA A 1 84 ? 12.882 1.366 -30.011 1.00 56.62 84 ALA A CA 1
ATOM 603 C C . ALA A 1 84 ? 14.388 1.687 -30.110 1.00 56.62 84 ALA A C 1
ATOM 605 O O . ALA A 1 84 ? 14.803 2.335 -31.070 1.00 56.62 84 ALA A O 1
ATOM 606 N N . ALA A 1 85 ? 15.200 1.244 -29.143 1.00 57.53 85 ALA A N 1
ATOM 607 C CA . ALA A 1 85 ? 16.657 1.383 -29.195 1.00 57.53 85 ALA A CA 1
ATOM 608 C C . ALA A 1 85 ? 17.272 0.484 -30.280 1.00 57.53 85 ALA A C 1
ATOM 610 O O . ALA A 1 85 ? 17.997 0.984 -31.129 1.00 57.53 85 ALA A O 1
ATOM 611 N N . VAL A 1 86 ? 16.868 -0.792 -30.342 1.00 59.38 86 VAL A N 1
ATOM 612 C CA . VAL A 1 86 ? 17.351 -1.744 -31.363 1.00 59.38 86 VAL A CA 1
ATOM 613 C C . VAL A 1 86 ? 17.050 -1.257 -32.786 1.00 59.38 86 VAL A C 1
ATOM 615 O O . VAL A 1 86 ? 17.912 -1.325 -33.652 1.00 59.38 86 VAL A O 1
ATOM 618 N N . VAL A 1 87 ? 15.861 -0.688 -33.022 1.00 61.59 87 VAL A N 1
ATOM 619 C CA . VAL A 1 87 ? 15.493 -0.131 -34.339 1.00 61.59 87 VAL A CA 1
ATOM 620 C C . VAL A 1 87 ? 16.334 1.097 -34.711 1.00 61.59 87 VAL A C 1
ATOM 622 O O . VAL A 1 87 ? 16.555 1.350 -35.894 1.00 61.59 87 VAL A O 1
ATOM 625 N N . LYS A 1 88 ? 16.808 1.878 -33.731 1.00 59.19 88 LYS A N 1
ATOM 626 C CA . LYS A 1 88 ? 17.730 2.994 -33.992 1.00 59.19 88 LYS A CA 1
ATOM 627 C C . LYS A 1 88 ? 19.124 2.500 -34.361 1.00 59.19 88 LYS A C 1
ATOM 629 O O . LYS A 1 88 ? 19.650 2.978 -35.360 1.00 59.19 88 LYS A O 1
ATOM 634 N N . ASP A 1 89 ? 19.658 1.531 -33.618 1.00 59.44 89 ASP A N 1
ATOM 635 C CA . ASP A 1 89 ? 20.967 0.932 -33.904 1.00 59.44 89 ASP A CA 1
ATOM 636 C C . ASP A 1 89 ? 21.008 0.301 -35.309 1.00 59.44 89 ASP A C 1
ATOM 638 O O . ASP A 1 89 ? 21.965 0.500 -36.052 1.00 59.44 89 ASP A O 1
ATOM 642 N N . GLU A 1 90 ? 19.941 -0.392 -35.729 1.00 58.97 90 GLU A N 1
ATOM 643 C CA . GLU A 1 90 ? 19.843 -0.974 -37.080 1.00 58.97 90 GLU A CA 1
ATOM 644 C C . GLU A 1 90 ? 19.781 0.091 -38.186 1.00 58.97 90 GLU A C 1
ATOM 646 O O . GLU A 1 90 ? 20.322 -0.101 -39.275 1.00 58.97 90 GLU A O 1
ATOM 651 N N . LYS A 1 91 ? 19.139 1.234 -37.917 1.00 59.28 91 LYS A N 1
ATOM 652 C CA . LYS A 1 91 ? 19.008 2.321 -38.893 1.00 59.28 91 LYS A CA 1
ATOM 653 C C . LYS A 1 91 ? 20.294 3.143 -39.038 1.00 59.28 91 LYS A C 1
ATOM 655 O O . LYS A 1 91 ? 20.543 3.653 -40.124 1.00 59.28 91 LYS A O 1
ATOM 660 N N . GLU A 1 92 ? 21.083 3.285 -37.972 1.00 54.94 92 GLU A N 1
ATOM 661 C CA . GLU A 1 92 ? 22.427 3.883 -38.040 1.00 54.94 92 GLU A CA 1
ATOM 662 C C . GLU A 1 92 ? 23.428 2.937 -38.713 1.00 54.94 92 GLU A C 1
ATOM 664 O O . GLU A 1 92 ? 24.185 3.382 -39.568 1.00 54.94 92 GLU A O 1
ATOM 669 N N . ALA A 1 93 ? 23.373 1.629 -38.437 1.00 56.84 93 ALA A N 1
ATOM 670 C CA . ALA A 1 93 ? 24.232 0.648 -39.106 1.00 56.84 93 ALA A CA 1
ATOM 671 C C . ALA A 1 93 ? 23.968 0.539 -40.621 1.00 56.84 93 ALA A C 1
ATOM 673 O O . ALA A 1 93 ? 24.897 0.327 -41.390 1.00 56.84 93 ALA A O 1
ATOM 674 N N . ALA A 1 94 ? 22.718 0.714 -41.062 1.00 57.09 94 ALA A N 1
ATOM 675 C CA . ALA A 1 94 ? 22.370 0.746 -42.485 1.00 57.09 94 ALA A CA 1
ATOM 676 C C . ALA A 1 94 ? 22.712 2.078 -43.182 1.00 57.09 94 ALA A C 1
ATOM 678 O O . ALA A 1 94 ? 22.680 2.141 -44.406 1.00 57.09 94 ALA A O 1
ATOM 679 N N . ALA A 1 95 ? 23.001 3.144 -42.428 1.00 57.06 95 ALA A N 1
ATOM 680 C CA . ALA A 1 95 ? 23.394 4.440 -42.983 1.00 57.06 95 ALA A CA 1
ATOM 681 C C . ALA A 1 95 ? 24.916 4.564 -43.195 1.00 57.06 95 ALA A C 1
ATOM 683 O O . ALA A 1 95 ? 25.337 5.411 -43.975 1.00 57.06 95 ALA A O 1
ATOM 684 N N . ASP A 1 96 ? 25.717 3.722 -42.533 1.00 49.97 96 ASP A N 1
ATOM 685 C CA . ASP A 1 96 ? 27.184 3.674 -42.670 1.00 49.97 96 ASP A CA 1
ATOM 686 C C . ASP A 1 96 ? 27.642 2.808 -43.871 1.00 49.97 96 ASP A C 1
ATOM 688 O O . ASP A 1 96 ? 28.794 2.883 -44.275 1.00 49.97 96 ASP A O 1
ATOM 692 N N . ASP A 1 97 ? 26.740 2.015 -44.473 1.00 48.22 97 ASP A N 1
ATOM 693 C CA . ASP A 1 97 ? 27.014 1.132 -45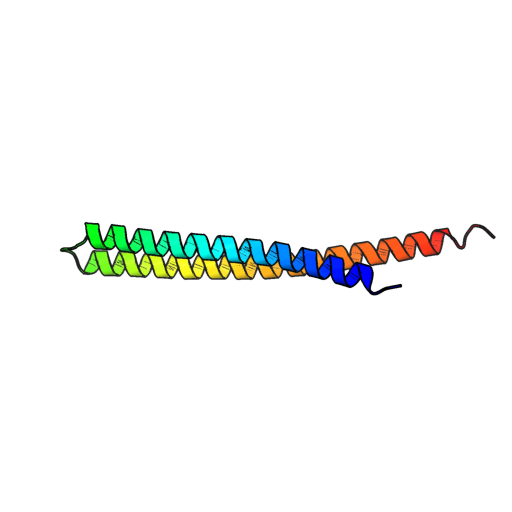.631 1.00 48.22 97 ASP A CA 1
ATOM 694 C C . ASP A 1 97 ? 26.747 1.818 -46.997 1.00 48.22 97 ASP A C 1
ATOM 696 O O . ASP A 1 97 ? 27.022 1.240 -48.043 1.00 48.22 97 ASP A O 1
ATOM 700 N N . GLU A 1 98 ? 26.225 3.058 -47.018 1.00 50.94 98 GLU A N 1
ATOM 701 C CA . GLU A 1 98 ? 25.989 3.833 -48.259 1.00 50.94 98 GLU A CA 1
ATOM 702 C C . GLU A 1 98 ? 27.074 4.895 -48.573 1.00 50.94 98 GLU A C 1
ATOM 704 O O . GLU A 1 98 ? 26.934 5.633 -49.550 1.00 50.94 98 GLU A O 1
ATOM 709 N N . GLU A 1 99 ? 28.174 4.960 -47.809 1.00 48.84 99 GLU A N 1
ATOM 710 C CA . GLU A 1 99 ? 29.395 5.704 -48.189 1.00 48.84 99 GLU A CA 1
ATOM 711 C C . GLU A 1 99 ? 30.604 4.763 -48.402 1.00 48.84 99 GLU A C 1
ATOM 713 O O . GLU A 1 99 ? 31.594 4.829 -47.674 1.00 48.84 99 GLU A O 1
ATOM 718 N N . GLU A 1 100 ? 30.565 3.913 -49.437 1.00 42.25 100 GLU A N 1
ATOM 719 C CA . GLU A 1 100 ? 31.785 3.408 -50.108 1.00 42.25 100 GLU A CA 1
ATOM 720 C C . GLU A 1 100 ? 31.698 3.560 -51.635 1.00 42.25 100 GLU A C 1
ATOM 722 O O . GLU A 1 100 ? 30.682 3.136 -52.237 1.00 42.25 100 GLU A O 1
#